Protein AF-A0A227J449-F1 (afdb_monomer)

Solvent-accessible surface area (backbone atoms only — not comparable to full-atom values): 4444 Å² total; per-residue (Å²): 133,82,79,70,90,80,56,52,72,66,58,48,51,54,53,49,54,49,51,52,70,69,39,82,86,54,52,70,74,54,42,51,53,55,56,50,59,73,70,48,77,78,72,80,72,73,72,71,67,75,76,77,68,56,98,77,72,67,77,78,78,80,83,80,134

Radius of gyration: 17.62 Å; Cα contacts (8 Å, |Δi|>4): 9; chains: 1; bounding box: 26×40×43 Å

pLDDT: mean 76.88, std 17.46, range [38.22, 96.31]

Secondary structure (DSSP, 8-state):
---GGG--HHHHHHHHHHHHHH-TTS-HHHHHHHHHHHHSPPPP----------TT---------

Structure (mmCIF, N/CA/C/O backbone):
data_AF-A0A227J449-F1
#
_entry.id   AF-A0A227J449-F1
#
loop_
_atom_site.group_PDB
_atom_site.id
_atom_site.type_symbol
_atom_site.label_atom_id
_atom_site.label_alt_id
_atom_site.label_comp_id
_atom_site.label_asym_id
_atom_site.label_entity_id
_atom_site.label_seq_id
_atom_site.pdbx_PDB_ins_code
_atom_site.Cartn_x
_atom_site.Cartn_y
_atom_site.Cartn_z
_atom_site.occupancy
_atom_site.B_iso_or_equiv
_atom_site.auth_seq_id
_atom_site.auth_comp_id
_atom_site.auth_asym_id
_atom_site.auth_atom_id
_atom_site.pdbx_PDB_model_num
ATOM 1 N N . GLY A 1 1 ? 2.587 22.201 0.711 1.00 46.31 1 GLY A N 1
ATOM 2 C CA . GLY A 1 1 ? 2.318 20.974 -0.061 1.00 46.31 1 GLY A CA 1
ATOM 3 C C . GLY A 1 1 ? 3.627 20.246 -0.242 1.00 46.31 1 GLY A C 1
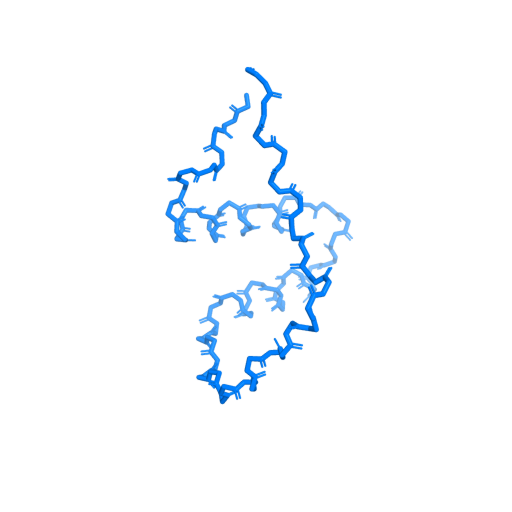ATOM 4 O O . GLY A 1 1 ? 4.601 20.890 -0.598 1.00 46.31 1 GLY A O 1
ATOM 5 N N . GLN A 1 2 ? 3.695 18.964 0.105 1.00 59.41 2 GLN A N 1
ATOM 6 C CA . GLN A 1 2 ? 4.936 18.194 -0.007 1.00 59.41 2 GLN A CA 1
ATOM 7 C C . GLN A 1 2 ? 5.158 17.843 -1.482 1.00 59.41 2 GLN A C 1
ATOM 9 O O . GLN A 1 2 ? 4.246 17.319 -2.113 1.00 59.41 2 GLN A O 1
ATOM 14 N N . ASN A 1 3 ? 6.328 18.191 -2.023 1.00 58.72 3 ASN A N 1
ATOM 15 C CA . ASN A 1 3 ? 6.736 17.926 -3.401 1.00 58.72 3 ASN A CA 1
ATOM 16 C C . ASN A 1 3 ? 6.721 16.403 -3.647 1.00 58.72 3 ASN A C 1
ATOM 18 O O . ASN A 1 3 ? 7.604 15.676 -3.200 1.00 58.72 3 ASN A O 1
ATOM 22 N N . VAL A 1 4 ? 5.639 15.913 -4.260 1.00 62.97 4 VAL A N 1
ATOM 23 C CA . VAL A 1 4 ? 5.388 14.480 -4.509 1.00 62.97 4 VAL A CA 1
ATOM 24 C C . VAL A 1 4 ? 6.226 13.948 -5.674 1.00 62.97 4 VAL A C 1
ATOM 26 O O . VAL A 1 4 ? 6.349 12.739 -5.838 1.00 62.97 4 VAL A O 1
ATOM 29 N N . GLU A 1 5 ? 6.798 14.854 -6.465 1.00 66.31 5 GLU A N 1
ATOM 30 C CA . GLU A 1 5 ? 7.438 14.580 -7.754 1.00 66.31 5 GLU A CA 1
ATOM 31 C C . GLU A 1 5 ? 8.785 13.861 -7.617 1.00 66.31 5 GLU A C 1
ATOM 33 O O . GLU A 1 5 ? 9.201 13.170 -8.540 1.00 66.31 5 GLU A O 1
ATOM 38 N N . HIS A 1 6 ? 9.434 13.940 -6.449 1.00 74.50 6 HIS A N 1
ATOM 39 C CA . HIS A 1 6 ? 10.735 13.310 -6.189 1.00 74.50 6 HIS A CA 1
ATOM 40 C C . HIS A 1 6 ? 10.696 12.194 -5.133 1.00 74.50 6 HIS A C 1
ATOM 42 O O . HIS A 1 6 ? 11.731 11.815 -4.581 1.00 74.50 6 HIS A O 1
ATOM 48 N N . LEU A 1 7 ? 9.519 11.655 -4.804 1.00 79.50 7 LEU A N 1
ATOM 49 C CA . LEU A 1 7 ? 9.437 10.578 -3.818 1.00 79.50 7 LEU A CA 1
ATOM 50 C C . LEU A 1 7 ? 9.924 9.250 -4.402 1.00 79.50 7 LEU A C 1
ATOM 52 O O . LEU A 1 7 ? 9.521 8.836 -5.488 1.00 79.50 7 LEU A O 1
ATOM 56 N N . SER A 1 8 ? 10.738 8.532 -3.624 1.00 88.88 8 SER A N 1
ATOM 57 C CA . SER A 1 8 ? 11.057 7.140 -3.937 1.00 88.88 8 SER A CA 1
ATOM 58 C C . SER A 1 8 ? 9.773 6.304 -3.997 1.00 88.88 8 SER A C 1
ATOM 60 O O . SER A 1 8 ? 8.799 6.580 -3.289 1.00 88.88 8 SER A O 1
ATOM 62 N N . VAL A 1 9 ? 9.776 5.240 -4.803 1.00 85.31 9 VAL A N 1
ATOM 63 C CA . VAL A 1 9 ? 8.633 4.317 -4.911 1.00 85.31 9 VAL A CA 1
ATOM 64 C C . VAL A 1 9 ? 8.220 3.778 -3.539 1.00 85.31 9 VAL A C 1
ATOM 66 O O . VAL A 1 9 ? 7.030 3.724 -3.232 1.00 85.31 9 VAL A O 1
ATOM 69 N N . ASN A 1 10 ? 9.193 3.477 -2.677 1.00 87.12 10 ASN A N 1
ATOM 70 C CA . ASN A 1 10 ? 8.931 3.037 -1.310 1.00 87.12 10 ASN A CA 1
ATOM 71 C C . ASN A 1 10 ? 8.198 4.115 -0.492 1.00 87.12 10 ASN A C 1
ATOM 73 O O . ASN A 1 10 ? 7.158 3.846 0.107 1.00 87.12 10 ASN A O 1
ATOM 77 N N . SER A 1 11 ? 8.667 5.364 -0.548 1.00 88.94 11 SER A N 1
ATOM 78 C CA . SER A 1 11 ? 8.021 6.490 0.138 1.00 88.94 11 SER A CA 1
ATOM 79 C C . SER A 1 11 ? 6.593 6.741 -0.366 1.00 88.94 11 SER A C 1
ATOM 81 O O . SER A 1 11 ? 5.701 7.063 0.422 1.00 88.94 11 SER A O 1
ATOM 83 N N . MET A 1 12 ? 6.340 6.552 -1.666 1.00 89.00 12 MET A N 1
ATOM 84 C CA . MET A 1 12 ? 4.993 6.636 -2.238 1.00 89.00 12 MET A CA 1
ATOM 85 C C . MET A 1 12 ? 4.076 5.515 -1.734 1.00 89.00 12 MET A C 1
ATOM 87 O O . MET A 1 12 ? 2.914 5.775 -1.406 1.00 89.00 12 MET A O 1
ATOM 91 N N . MET A 1 13 ? 4.582 4.285 -1.624 1.00 90.44 13 MET A N 1
ATOM 92 C CA . MET A 1 13 ? 3.830 3.157 -1.061 1.00 90.44 13 MET A CA 1
ATOM 93 C C . MET A 1 13 ? 3.491 3.390 0.414 1.00 90.44 13 MET A C 1
ATOM 95 O O . MET A 1 13 ? 2.353 3.167 0.831 1.00 90.44 13 MET A O 1
ATOM 99 N N . GLU A 1 14 ? 4.430 3.910 1.205 1.00 91.56 14 GLU A N 1
ATOM 100 C CA . GLU A 1 14 ? 4.187 4.251 2.609 1.00 91.56 14 GLU A CA 1
ATOM 101 C C . GLU A 1 14 ? 3.129 5.348 2.765 1.00 91.56 14 GLU A C 1
ATOM 103 O O . GLU A 1 14 ? 2.225 5.233 3.600 1.00 91.56 14 GLU A O 1
ATOM 108 N N . LEU A 1 15 ? 3.197 6.397 1.941 1.00 91.88 15 LEU A N 1
ATOM 109 C CA . LEU A 1 15 ? 2.193 7.458 1.926 1.00 91.88 15 LEU A CA 1
ATOM 110 C C . LEU A 1 15 ? 0.813 6.907 1.544 1.00 91.88 15 LEU A C 1
ATOM 112 O O . LEU A 1 15 ? -0.190 7.230 2.184 1.00 91.88 15 LEU A O 1
ATOM 116 N N . THR A 1 16 ? 0.771 6.032 0.543 1.00 92.75 16 THR A N 1
ATOM 117 C CA . THR A 1 16 ? -0.451 5.358 0.091 1.00 92.75 16 THR A CA 1
ATOM 118 C C . THR A 1 16 ? -1.050 4.499 1.200 1.00 92.75 16 THR A C 1
ATOM 120 O O . THR A 1 16 ? -2.235 4.629 1.511 1.00 92.75 16 THR A O 1
ATOM 123 N N . ARG A 1 17 ? -0.230 3.701 1.891 1.00 94.44 17 ARG A N 1
ATOM 124 C CA . ARG A 1 17 ? -0.642 2.911 3.059 1.00 94.44 17 ARG A CA 1
ATOM 125 C C . ARG A 1 17 ? -1.266 3.785 4.145 1.00 94.44 17 ARG A C 1
ATOM 127 O O . ARG A 1 17 ? -2.310 3.417 4.685 1.00 94.44 17 ARG A O 1
ATOM 134 N N . ARG A 1 18 ? -0.664 4.938 4.461 1.00 95.25 18 ARG A N 1
ATOM 135 C CA . ARG A 1 18 ? -1.214 5.872 5.459 1.00 95.25 18 ARG A CA 1
ATOM 136 C C . ARG A 1 18 ? -2.585 6.391 5.038 1.00 95.25 18 ARG A C 1
ATOM 138 O O . ARG A 1 18 ? -3.497 6.347 5.856 1.00 95.25 18 ARG A O 1
ATOM 145 N N . ARG A 1 19 ? -2.754 6.784 3.770 1.00 94.38 19 ARG A N 1
ATOM 146 C CA . ARG A 1 19 ? -4.045 7.250 3.229 1.00 94.38 19 ARG A CA 1
ATOM 147 C C . ARG A 1 19 ? -5.128 6.174 3.294 1.00 94.38 19 ARG A C 1
ATOM 149 O O . ARG A 1 19 ? -6.245 6.468 3.705 1.00 94.38 19 ARG A O 1
ATOM 156 N N . ILE A 1 20 ? -4.798 4.931 2.938 1.00 95.62 20 ILE A N 1
ATOM 157 C CA . ILE A 1 20 ? -5.737 3.800 3.022 1.00 95.62 20 ILE A CA 1
ATOM 158 C C . ILE A 1 20 ? -6.202 3.599 4.466 1.00 95.62 20 ILE A C 1
ATOM 160 O O . ILE A 1 20 ? -7.389 3.414 4.717 1.00 95.62 20 ILE A O 1
ATOM 164 N N . LEU A 1 21 ? -5.278 3.640 5.428 1.00 93.50 21 LEU A N 1
ATOM 165 C CA . LEU A 1 21 ? -5.598 3.427 6.837 1.00 93.50 21 LEU A CA 1
ATOM 166 C C . LEU A 1 21 ? -6.388 4.590 7.447 1.00 93.50 21 LEU A C 1
ATOM 168 O O . LEU A 1 21 ? -7.338 4.331 8.188 1.00 93.50 21 LEU A O 1
ATOM 172 N N . SER A 1 22 ? -6.039 5.836 7.118 1.00 94.50 22 SER A N 1
ATOM 173 C CA . SER A 1 22 ? -6.661 7.038 7.681 1.00 94.50 22 SER A CA 1
ATOM 174 C C 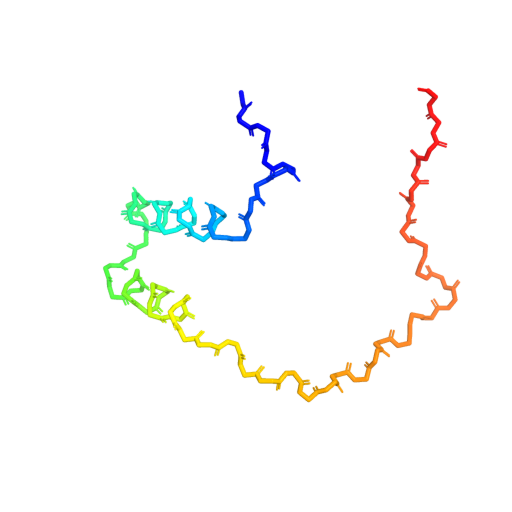. SER A 1 22 ? -8.028 7.366 7.087 1.00 94.50 22 SER A C 1
ATOM 176 O O . SER A 1 22 ? -8.783 8.097 7.716 1.00 94.50 22 SER A O 1
ATOM 178 N N . ASN A 1 23 ? -8.355 6.860 5.894 1.00 94.81 23 ASN A N 1
ATOM 179 C CA . ASN A 1 23 ? -9.629 7.146 5.240 1.00 94.81 23 ASN A CA 1
ATOM 180 C C . ASN A 1 23 ? -10.788 6.390 5.937 1.00 94.81 23 ASN A C 1
ATOM 182 O O . ASN A 1 23 ? -10.786 5.153 5.915 1.00 94.81 23 ASN A O 1
ATOM 186 N N . PRO A 1 24 ? -11.759 7.078 6.568 1.00 93.50 24 PRO A N 1
ATOM 187 C CA . PRO A 1 24 ? -12.877 6.432 7.256 1.00 93.50 24 PRO A CA 1
ATOM 188 C C . PRO A 1 24 ? -13.912 5.812 6.301 1.00 93.50 24 PRO A C 1
ATOM 190 O O . PRO A 1 24 ? -14.578 4.861 6.700 1.00 93.50 24 PRO A O 1
ATOM 193 N N . ASP A 1 25 ? -14.001 6.271 5.050 1.00 96.19 25 ASP A N 1
ATOM 194 C CA . ASP A 1 25 ? -14.949 5.771 4.044 1.00 96.19 25 ASP A CA 1
ATOM 195 C C . ASP A 1 25 ? -14.594 4.378 3.513 1.00 96.19 25 ASP A C 1
ATOM 197 O O . ASP A 1 25 ? -15.445 3.683 2.963 1.00 96.19 25 ASP A O 1
ATOM 201 N N . ILE A 1 26 ? -13.340 3.936 3.669 1.00 91.44 26 ILE A N 1
ATOM 202 C CA . ILE A 1 26 ? -12.920 2.606 3.215 1.00 91.44 26 ILE A CA 1
ATOM 203 C C . ILE A 1 26 ? -13.281 1.569 4.293 1.00 91.44 26 ILE A C 1
ATOM 205 O O . ILE A 1 26 ? -12.736 1.614 5.401 1.00 91.44 26 ILE A O 1
ATOM 209 N N . PRO A 1 27 ? -14.118 0.558 3.999 1.00 95.81 27 PRO A N 1
ATOM 210 C CA . PRO A 1 27 ? -14.425 -0.492 4.963 1.00 95.81 27 PRO A CA 1
ATOM 211 C C . PRO A 1 27 ? -13.177 -1.295 5.356 1.00 95.81 27 PRO A C 1
ATOM 213 O O . PRO A 1 27 ? -12.300 -1.566 4.533 1.00 95.81 27 PRO A O 1
ATOM 216 N N . LYS A 1 28 ? -13.111 -1.757 6.610 1.00 92.38 28 LYS A N 1
ATOM 217 C CA . LYS A 1 28 ? -11.939 -2.463 7.173 1.00 92.38 28 LYS A CA 1
ATOM 218 C C . LYS A 1 28 ? -11.452 -3.636 6.310 1.00 92.38 28 LYS A C 1
ATOM 220 O O . LYS A 1 28 ? -10.253 -3.781 6.082 1.00 92.38 28 LYS A O 1
ATOM 225 N N . HIS A 1 29 ? -12.375 -4.453 5.807 1.00 93.69 29 HIS A N 1
ATOM 226 C CA . HIS A 1 29 ? -12.037 -5.612 4.979 1.00 93.69 29 HIS A CA 1
ATOM 227 C C . HIS A 1 29 ? -11.455 -5.213 3.609 1.00 93.69 29 HIS A C 1
ATOM 229 O O . HIS A 1 29 ? -10.640 -5.946 3.054 1.00 93.69 29 HIS A O 1
ATOM 235 N N . ILE A 1 30 ? -11.820 -4.039 3.084 1.00 96.31 30 ILE A N 1
ATOM 236 C CA . ILE A 1 30 ? -11.255 -3.486 1.848 1.00 96.31 30 ILE A CA 1
ATOM 237 C C . ILE A 1 30 ? -9.855 -2.935 2.106 1.00 96.31 30 ILE A C 1
ATOM 239 O O . ILE A 1 30 ? -8.940 -3.265 1.354 1.00 96.31 30 ILE A O 1
ATOM 243 N N . LYS A 1 31 ? -9.644 -2.203 3.213 1.00 95.19 31 LYS A N 1
ATOM 244 C CA . LYS A 1 31 ? -8.301 -1.750 3.621 1.00 95.19 31 LYS A CA 1
ATOM 245 C C . LYS A 1 31 ? -7.323 -2.922 3.678 1.00 95.19 31 LYS A C 1
ATOM 247 O O . LYS A 1 31 ? -6.241 -2.837 3.112 1.00 95.19 31 LYS A O 1
ATOM 252 N N . GLN A 1 32 ? -7.725 -4.036 4.295 1.00 95.62 32 GLN A N 1
ATOM 253 C CA . GLN A 1 32 ? -6.896 -5.240 4.387 1.00 95.62 32 GLN A CA 1
ATOM 254 C C . GLN A 1 32 ? -6.502 -5.784 3.005 1.00 95.62 32 GLN A C 1
ATOM 256 O O . GLN A 1 32 ? -5.327 -6.064 2.779 1.00 95.62 32 GLN A O 1
ATOM 261 N N . LYS A 1 33 ? -7.461 -5.897 2.076 1.00 95.44 33 LYS A N 1
ATOM 262 C CA . LYS A 1 33 ? -7.209 -6.375 0.706 1.00 95.44 33 LYS A CA 1
ATOM 263 C C . LYS A 1 33 ? -6.273 -5.439 -0.061 1.00 95.44 33 LYS A C 1
ATOM 265 O O . LYS A 1 33 ? -5.355 -5.913 -0.720 1.00 95.44 33 LYS A O 1
ATOM 270 N N . MET A 1 34 ? -6.463 -4.126 0.068 1.00 93.81 34 MET A N 1
ATOM 271 C CA . MET A 1 34 ? -5.598 -3.130 -0.572 1.00 93.81 34 MET A CA 1
ATOM 272 C C . MET A 1 34 ? -4.167 -3.186 -0.033 1.00 93.81 34 MET A C 1
ATOM 274 O O . MET A 1 34 ? -3.215 -3.180 -0.806 1.00 93.81 34 MET A O 1
ATOM 278 N N . LEU A 1 35 ? -4.007 -3.264 1.291 1.00 94.56 35 LEU A N 1
ATOM 279 C CA . LEU A 1 35 ? -2.689 -3.375 1.915 1.00 94.56 35 LEU A CA 1
ATOM 280 C C . LEU A 1 35 ? -1.974 -4.658 1.492 1.00 94.56 35 LEU A C 1
ATOM 282 O O . LEU A 1 35 ? -0.785 -4.611 1.196 1.00 94.56 35 LEU A O 1
ATOM 286 N N . LEU A 1 36 ? -2.701 -5.776 1.426 1.00 93.31 36 LEU A N 1
ATOM 287 C CA . LEU A 1 36 ? -2.149 -7.050 0.981 1.00 93.31 36 LEU A CA 1
ATOM 288 C C . LEU A 1 36 ? -1.672 -6.978 -0.476 1.00 93.31 36 LEU A C 1
ATOM 290 O O . LEU A 1 36 ? -0.556 -7.394 -0.764 1.00 93.31 36 LEU A O 1
ATOM 294 N N . ALA A 1 37 ? -2.467 -6.386 -1.369 1.00 91.38 37 ALA A N 1
ATOM 295 C CA . ALA A 1 37 ? -2.100 -6.222 -2.776 1.00 91.38 37 ALA A CA 1
ATOM 296 C C . ALA A 1 37 ? -0.839 -5.358 -2.981 1.00 91.38 37 ALA A C 1
ATOM 298 O O . ALA A 1 37 ? -0.092 -5.568 -3.929 1.00 91.38 37 ALA A O 1
ATOM 299 N N . MET A 1 38 ? -0.562 -4.404 -2.088 1.00 89.50 38 MET A N 1
ATOM 300 C CA . MET A 1 38 ? 0.685 -3.629 -2.152 1.00 89.50 38 MET A CA 1
ATOM 301 C C . MET A 1 38 ? 1.921 -4.431 -1.723 1.00 89.50 38 MET A C 1
ATOM 303 O O . MET A 1 38 ? 3.031 -4.069 -2.092 1.00 89.50 38 MET A O 1
ATOM 307 N N . MET A 1 39 ? 1.745 -5.491 -0.929 1.00 87.88 39 MET A N 1
ATOM 308 C CA . MET A 1 39 ? 2.835 -6.376 -0.501 1.00 87.88 39 MET A CA 1
ATOM 309 C C . MET A 1 39 ? 3.095 -7.500 -1.502 1.00 87.88 39 MET A C 1
ATOM 311 O O . MET A 1 39 ? 4.165 -8.107 -1.480 1.00 87.88 39 MET A O 1
ATOM 315 N N . THR A 1 40 ? 2.123 -7.806 -2.360 1.00 87.56 40 THR A N 1
ATOM 316 C CA . THR A 1 40 ? 2.309 -8.812 -3.400 1.00 87.56 40 THR A CA 1
ATOM 317 C C . THR A 1 40 ? 3.190 -8.246 -4.509 1.00 87.56 40 THR A C 1
ATOM 319 O O . THR A 1 40 ? 2.892 -7.158 -5.012 1.00 87.56 40 THR A O 1
ATOM 322 N N . PRO A 1 41 ? 4.257 -8.958 -4.914 1.00 81.94 41 PRO A N 1
ATOM 323 C CA . PRO A 1 41 ? 5.073 -8.537 -6.039 1.00 81.94 41 PRO A CA 1
ATOM 324 C C . PRO A 1 41 ? 4.189 -8.420 -7.277 1.00 81.94 41 PRO A C 1
ATOM 326 O O . PRO A 1 41 ? 3.315 -9.258 -7.515 1.00 81.94 41 PRO A O 1
ATOM 329 N N . VAL A 1 42 ? 4.408 -7.363 -8.056 1.00 75.88 42 VAL A N 1
ATOM 330 C CA . VAL A 1 42 ? 3.708 -7.202 -9.328 1.00 75.88 42 VAL A CA 1
ATOM 331 C C . VAL A 1 42 ? 4.150 -8.369 -10.211 1.00 75.88 42 VAL A C 1
ATOM 333 O O . VAL A 1 42 ? 5.357 -8.496 -10.438 1.00 75.88 42 VAL A O 1
ATOM 336 N N . PRO A 1 43 ? 3.229 -9.238 -10.667 1.00 74.75 43 PRO A N 1
ATOM 337 C CA . PRO A 1 43 ? 3.593 -10.321 -11.563 1.00 74.75 43 PRO A CA 1
ATOM 338 C C . PRO A 1 43 ? 4.313 -9.732 -12.770 1.00 74.75 43 PRO A C 1
ATOM 340 O O . PRO A 1 43 ? 3.972 -8.634 -13.227 1.00 74.75 43 PRO A O 1
ATOM 343 N N . GLU A 1 44 ? 5.337 -10.443 -13.240 1.00 71.31 44 GLU A N 1
ATOM 344 C CA . GLU A 1 44 ? 6.108 -10.022 -14.397 1.00 71.31 44 GLU A CA 1
ATOM 345 C C . GLU A 1 44 ? 5.122 -9.693 -15.513 1.00 71.31 44 GLU A C 1
ATOM 347 O O . GLU A 1 44 ? 4.269 -10.505 -15.884 1.00 71.31 44 GLU A O 1
ATOM 352 N N . LYS A 1 45 ? 5.160 -8.440 -15.967 1.00 61.41 45 LYS A N 1
ATOM 353 C CA . LYS A 1 45 ? 4.309 -8.001 -17.058 1.00 61.41 45 LYS A CA 1
ATOM 354 C C . LYS A 1 45 ? 4.770 -8.835 -18.246 1.00 61.41 45 LYS A C 1
ATOM 356 O O . LYS A 1 45 ? 5.794 -8.506 -18.838 1.00 61.41 45 LYS A O 1
ATOM 361 N N . HIS A 1 46 ? 4.046 -9.898 -18.605 1.00 55.66 46 HIS A N 1
ATOM 362 C CA . HIS A 1 46 ? 4.054 -10.350 -19.990 1.00 55.66 46 HIS A CA 1
ATOM 363 C C . HIS A 1 46 ? 3.765 -9.086 -20.767 1.00 55.66 46 HIS A C 1
ATOM 365 O O . HIS A 1 46 ? 2.673 -8.548 -20.594 1.00 55.66 46 HIS A O 1
ATOM 371 N N . LEU A 1 47 ? 4.791 -8.553 -21.440 1.00 54.22 47 LEU A N 1
ATOM 372 C CA . LEU A 1 47 ? 4.763 -7.299 -22.172 1.00 54.22 47 LEU A CA 1
ATOM 373 C C . LEU A 1 47 ? 3.408 -7.226 -22.860 1.00 54.22 47 LEU A C 1
ATOM 375 O O . LEU A 1 47 ? 3.200 -7.875 -23.882 1.00 54.22 47 LEU A O 1
ATOM 379 N N . THR A 1 48 ? 2.457 -6.499 -22.266 1.00 56.84 48 THR A N 1
ATOM 380 C CA . THR A 1 48 ? 1.278 -6.075 -22.995 1.00 56.84 48 THR A CA 1
ATOM 381 C C . THR A 1 48 ? 1.913 -5.259 -24.084 1.00 56.84 48 THR A C 1
ATOM 383 O O . THR A 1 48 ? 2.512 -4.222 -23.775 1.00 56.84 48 THR A O 1
ATOM 386 N N . THR A 1 49 ? 1.946 -5.845 -25.284 1.00 58.72 49 THR A N 1
ATOM 387 C CA . THR A 1 49 ? 2.540 -5.288 -26.496 1.00 58.72 49 THR A CA 1
ATOM 388 C C . THR A 1 49 ? 2.401 -3.785 -26.405 1.00 58.72 49 THR A C 1
ATOM 390 O O . THR A 1 49 ? 1.267 -3.361 -26.140 1.00 58.72 49 THR A O 1
ATOM 393 N N . PRO A 1 50 ? 3.500 -3.0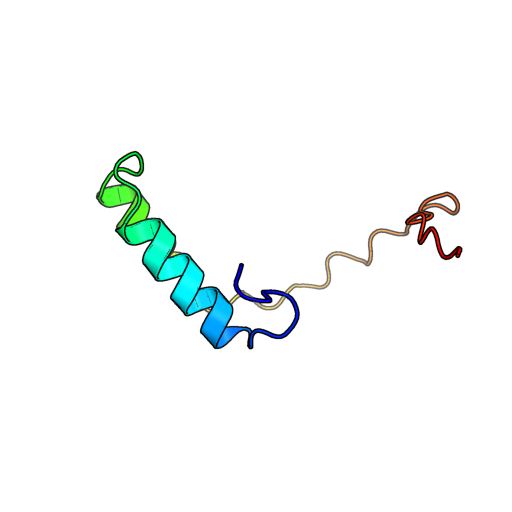08 -26.509 1.00 60.78 50 PRO A N 1
ATOM 394 C CA . PRO A 1 50 ? 3.420 -1.562 -26.367 1.00 60.78 50 PRO A CA 1
ATOM 395 C C . PRO A 1 50 ? 2.222 -1.136 -27.193 1.00 60.78 50 PRO A C 1
ATOM 397 O O . PRO A 1 50 ? 2.175 -1.472 -28.379 1.00 60.78 50 PRO A O 1
ATOM 400 N N . MET A 1 51 ? 1.196 -0.569 -26.540 1.00 60.91 51 MET A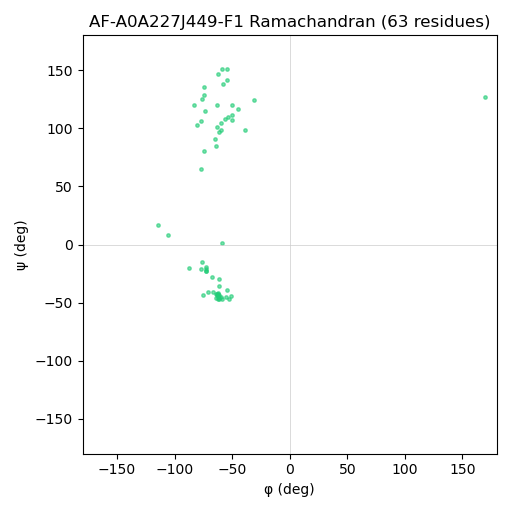 N 1
ATOM 401 C CA . MET A 1 51 ? 0.040 -0.062 -27.265 1.00 60.91 51 MET A CA 1
ATOM 402 C C . MET A 1 51 ? 0.653 0.811 -28.340 1.00 60.91 51 MET A C 1
ATOM 404 O O . MET A 1 51 ? 1.349 1.774 -28.016 1.00 60.91 51 MET A O 1
ATOM 408 N N . SER A 1 52 ? 0.535 0.370 -29.594 1.00 60.25 52 SER A N 1
ATOM 409 C CA . SER A 1 52 ? 1.025 1.117 -30.733 1.00 60.25 52 SER A CA 1
ATOM 410 C C . SER A 1 52 ? 0.225 2.400 -30.679 1.00 60.25 52 SER A C 1
ATOM 412 O O . SER A 1 52 ? -0.953 2.426 -31.033 1.00 60.25 52 SER A O 1
ATOM 414 N N . CYS A 1 53 ? 0.827 3.424 -30.083 1.00 58.84 53 CYS A N 1
ATOM 415 C CA . CYS A 1 53 ? 0.303 4.763 -30.106 1.00 58.84 53 CYS A CA 1
ATOM 416 C C . CYS A 1 53 ? 0.091 5.060 -31.584 1.00 58.84 53 CYS A C 1
ATOM 418 O O . CYS A 1 53 ? 1.056 5.156 -32.346 1.00 58.84 53 CYS A O 1
ATOM 420 N N . GLN A 1 54 ? -1.172 5.128 -32.007 1.00 68.25 54 GLN A N 1
ATOM 421 C CA . GLN A 1 54 ? -1.478 5.636 -33.331 1.00 68.25 54 GLN A CA 1
ATOM 422 C C . GLN A 1 54 ? -0.829 7.024 -33.456 1.00 68.25 54 GLN A C 1
ATOM 424 O O . GLN A 1 54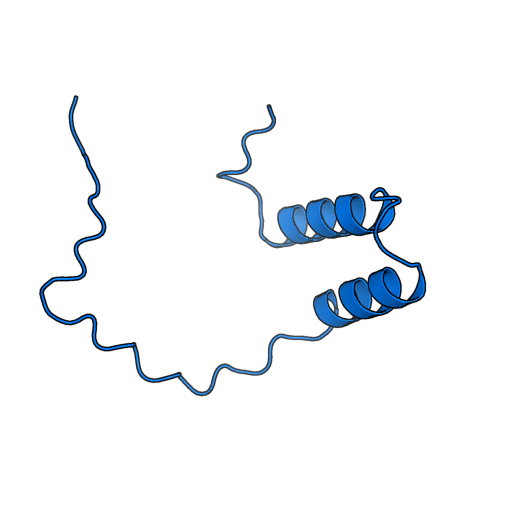 ? -0.679 7.713 -32.442 1.00 68.25 54 GLN A O 1
ATOM 429 N N . PRO A 1 55 ? -0.443 7.460 -34.666 1.00 68.0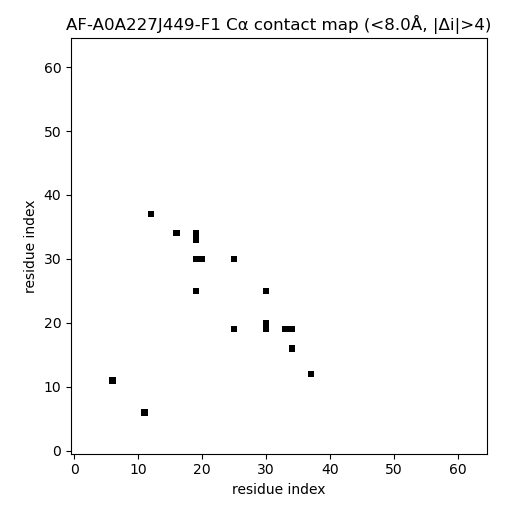6 55 PRO A N 1
ATOM 430 C CA . PRO A 1 55 ? 0.391 8.650 -34.887 1.00 68.06 55 PRO A CA 1
ATOM 431 C C . PRO A 1 55 ? -0.169 9.984 -34.344 1.00 68.06 55 PRO A C 1
ATOM 433 O O . PRO A 1 55 ? 0.473 11.015 -34.493 1.00 68.06 55 PRO A O 1
ATOM 436 N N . ASN A 1 56 ? -1.339 9.981 -33.698 1.00 62.97 56 ASN A N 1
ATOM 437 C CA . ASN A 1 56 ? -1.954 11.123 -33.024 1.00 62.97 56 ASN A CA 1
ATOM 438 C C . ASN A 1 56 ? -1.894 11.087 -31.483 1.00 62.97 56 ASN A C 1
ATOM 440 O O . ASN A 1 56 ? -2.501 11.935 -30.833 1.00 62.97 56 ASN A O 1
ATOM 444 N N . CYS A 1 57 ? -1.168 10.154 -30.862 1.00 61.09 57 CYS A N 1
ATOM 445 C CA . CYS A 1 57 ? -0.914 10.196 -29.418 1.00 61.09 57 CYS A CA 1
ATOM 446 C C . CYS A 1 57 ? 0.167 11.235 -29.083 1.00 61.09 57 CYS A C 1
ATOM 448 O O . CYS A 1 57 ? 1.252 10.903 -28.613 1.00 61.09 57 CYS A O 1
ATOM 450 N N . ALA A 1 58 ? -0.126 12.508 -29.333 1.00 60.38 58 ALA A N 1
ATOM 451 C CA . ALA A 1 58 ? 0.634 13.602 -28.761 1.00 60.38 58 ALA A CA 1
ATOM 452 C C . ALA A 1 58 ? 0.136 13.821 -27.329 1.00 60.38 58 ALA A C 1
ATOM 454 O O . ALA A 1 58 ? -0.915 14.429 -27.108 1.00 60.38 58 ALA A O 1
ATOM 455 N N . SER A 1 59 ? 0.906 13.358 -26.343 1.00 60.78 59 SER A N 1
ATOM 456 C CA . SER A 1 59 ? 0.945 14.068 -25.067 1.00 60.78 59 SER A CA 1
ATOM 457 C C . SER A 1 59 ? 1.360 15.490 -25.416 1.00 60.78 59 SER A C 1
ATOM 459 O O . SER A 1 59 ? 2.489 15.710 -25.850 1.00 60.78 59 SER A O 1
ATOM 461 N N . LYS A 1 60 ? 0.424 16.438 -25.328 1.00 51.31 60 LYS A N 1
ATOM 462 C CA . LYS A 1 60 ? 0.748 17.860 -25.386 1.00 51.31 60 LYS A CA 1
ATOM 463 C C . LYS A 1 60 ? 1.607 18.174 -24.167 1.00 51.31 60 LYS A C 1
ATOM 465 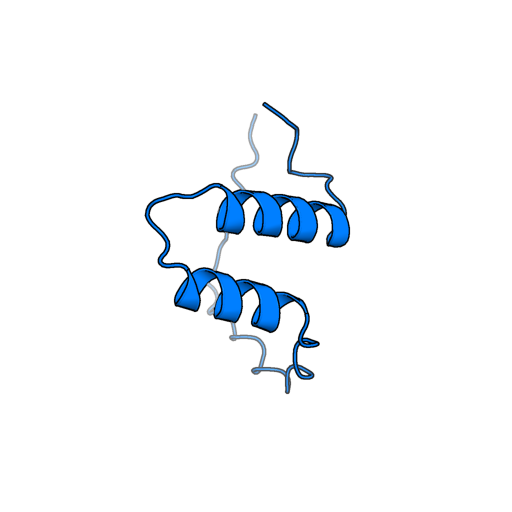O O . LYS A 1 60 ? 1.100 18.580 -23.128 1.00 51.31 60 LYS A O 1
ATOM 470 N N . ASP A 1 61 ? 2.903 17.946 -24.306 1.00 52.88 61 ASP A N 1
ATOM 471 C CA . ASP A 1 61 ? 3.905 18.708 -23.594 1.00 52.88 61 ASP A CA 1
ATOM 472 C C . ASP A 1 61 ? 3.789 20.141 -24.125 1.00 52.88 61 ASP A C 1
ATOM 474 O O . ASP A 1 61 ? 4.310 20.501 -25.181 1.00 52.88 61 ASP A O 1
ATOM 478 N N . SER A 1 62 ? 2.950 20.939 -23.464 1.00 48.00 62 SER A N 1
ATOM 479 C CA . SER A 1 62 ? 2.944 22.381 -23.662 1.00 48.00 62 SER A CA 1
ATOM 480 C C . SER A 1 62 ? 4.171 22.955 -22.959 1.00 48.00 62 SER A C 1
ATOM 482 O O . SER A 1 62 ? 4.074 23.485 -21.859 1.00 48.00 62 SER A O 1
ATOM 484 N N . THR A 1 63 ? 5.323 22.865 -23.619 1.00 50.50 63 THR A N 1
ATOM 485 C CA . THR A 1 63 ? 6.456 23.757 -23.367 1.00 50.50 63 THR A CA 1
ATOM 486 C C . THR A 1 63 ? 6.185 25.114 -24.027 1.00 50.50 63 THR A C 1
ATOM 488 O O . THR A 1 63 ? 6.273 25.213 -25.251 1.00 50.50 63 THR A O 1
ATOM 491 N N . ASN A 1 64 ? 5.861 26.148 -23.237 1.00 43.69 64 ASN A N 1
ATOM 492 C CA . ASN A 1 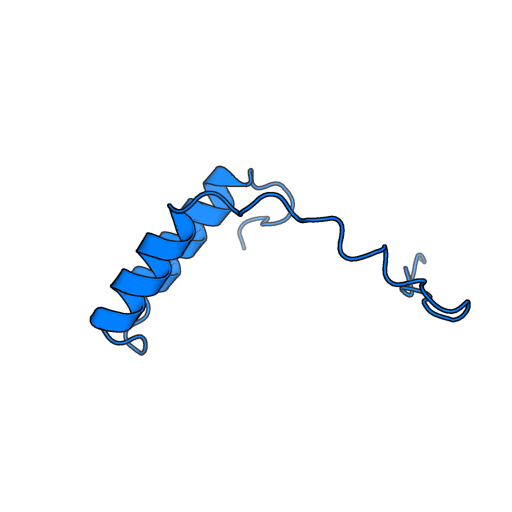64 ? 6.190 27.587 -23.422 1.00 43.69 64 ASN A CA 1
ATOM 493 C C . ASN A 1 64 ? 5.382 28.410 -22.393 1.00 43.69 64 ASN A C 1
ATOM 495 O O . ASN A 1 64 ? 4.164 28.257 -22.346 1.00 43.69 64 ASN A O 1
ATOM 499 N N . GLN A 1 65 ? 5.935 29.289 -21.553 1.00 38.22 65 GLN A N 1
ATOM 500 C CA . GLN A 1 65 ? 7.113 30.164 -21.654 1.00 38.22 65 GLN A CA 1
ATOM 501 C C . GLN A 1 65 ? 7.831 30.269 -20.306 1.00 38.22 65 GLN A C 1
ATOM 503 O O . GLN A 1 65 ? 7.128 30.199 -19.271 1.00 38.22 65 GLN A O 1
#

Organism: Vibrio parahaemolyticus (NCBI:txid670)

Nearest PDB structures (foldseek):
  3zjc-assembly1_A  TM=9.024E-01  e=3.451E+00  Homo sapiens
  2es4-assembly2_E  TM=8.187E-01  e=9.838E+00  Burkholderia glumae

Foldseek 3Di:
DPPPPPDDPVRVLVVVLVCLVPDPPQDP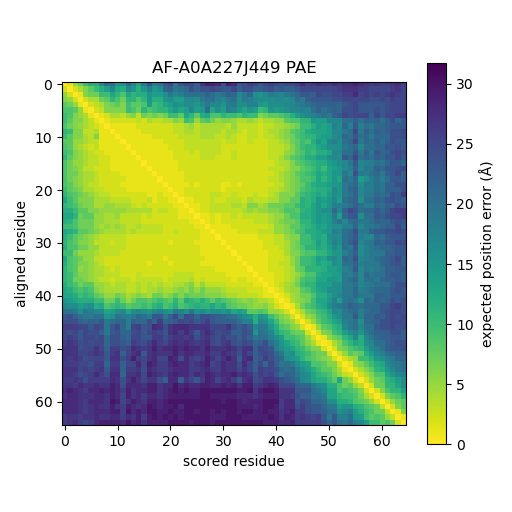VRNVVVNVVSVDPDPDPPPPPPPPPDPPPDPPPPDDD

Sequence (65 aa):
GQNVEHLSVNSMMELTRRRILSNPDIPKHIKQKMLLAMMTPVPEKHLTTPMSCQPNCASKDSTNQ

Mean predicted aligned error: 13.41 Å